Protein AF-A0A660NK81-F1 (afdb_monomer)

Nearest PDB structures (foldseek):
  5kuf-assembly1_D  TM=2.924E-01  e=1.195E+00  Rattus norvegicus
  5crh-assembly1_B  TM=4.166E-01  e=5.543E+00  Homo sapiens
  3a1k-assembly1_A  TM=2.740E-01  e=1.668E+00  Rhodococcus sp. N-771
  3gbv-assembly1_A  TM=3.633E-01  e=4.850E+00  Bacteroides fragilis NCTC 9343
  3a1i-assembly1_A-2  TM=2.372E-01  e=1.907E+00  Rhodococcus sp. N-771

Secondary structure (DSSP, 8-state):
---HHHHTT-----EEEEEEEEPPTT--HHHHHHHTGGGG-HHHHHHHHSEEEEEEEESSPP-HHHHHHHHHHHHTT---TTS--------PPPHHHHHHHHHHHHHHHTT---

Radius of gyration: 20.28 Å; Cα contacts (8 Å, |Δi|>4): 76; chains: 1; bounding box: 47×41×48 Å

Sequence (114 aa):
MENVERLEDRPPRDMDVVTFFHIPEGIDQVALAARSSALFSPKETKQAYRVDAYAMSLGTTLAERHVKMIAYWYSMWSHRRDGTWKGFVQVDLDPEQDAAVRQSIVTHVNRDPS

pLDDT: mean 78.9, std 11.09, range [45.16, 91.44]

Solvent-accessible surface area (backbone atoms only — not comparable to full-atom values): 7326 Å² total; per-residue (Å²): 138,80,67,56,44,74,75,66,76,44,80,90,71,84,45,78,45,78,47,78,42,69,74,58,88,99,54,53,74,66,61,52,38,71,76,42,44,61,79,74,29,48,68,54,35,28,72,76,69,52,27,53,56,44,78,45,74,49,97,61,86,86,49,72,68,54,55,53,51,52,53,51,56,58,40,79,70,43,52,45,98,87,73,51,70,53,84,85,83,89,77,84,76,57,69,76,59,47,55,58,50,55,55,50,50,59,56,52,63,74,67,64,88,128

Structure (mmCIF, N/CA/C/O backbone):
data_AF-A0A660NK81-F1
#
_entry.id   AF-A0A660NK81-F1
#
loop_
_atom_site.group_PDB
_atom_site.id
_atom_site.type_symbol
_atom_site.label_atom_id
_atom_site.label_alt_id
_atom_site.label_comp_id
_atom_site.label_asym_id
_atom_site.label_entity_id
_atom_site.label_seq_id
_atom_site.pdbx_PDB_ins_code
_atom_site.Cartn_x
_atom_site.Cartn_y
_atom_site.Cartn_z
_atom_site.occupancy
_atom_site.B_iso_or_equiv
_atom_site.auth_seq_id
_atom_site.auth_comp_id
_atom_site.auth_asym_id
_atom_site.auth_atom_id
_atom_site.pdbx_PDB_model_num
ATOM 1 N N . MET A 1 1 ? -3.063 2.972 -21.167 1.00 57.84 1 MET A N 1
ATOM 2 C CA . MET A 1 1 ? -1.947 2.043 -20.920 1.00 57.84 1 MET A CA 1
ATOM 3 C C . MET A 1 1 ? -1.024 2.125 -22.121 1.00 57.84 1 MET A C 1
ATOM 5 O O . MET A 1 1 ? -1.498 1.941 -23.236 1.00 57.84 1 MET A O 1
ATOM 9 N N . GLU A 1 2 ? 0.224 2.526 -21.913 1.00 65.31 2 GLU A N 1
ATOM 10 C CA . GLU A 1 2 ? 1.254 2.572 -22.954 1.00 65.31 2 GLU A CA 1
ATOM 11 C C . GLU A 1 2 ? 2.050 1.266 -22.898 1.00 65.31 2 GLU A C 1
ATOM 13 O O . GLU A 1 2 ? 2.308 0.760 -21.812 1.00 65.31 2 GLU A O 1
ATOM 18 N N . ASN A 1 3 ? 2.373 0.680 -24.051 1.00 72.69 3 ASN A N 1
ATOM 19 C CA . ASN A 1 3 ? 3.126 -0.575 -24.119 1.00 72.69 3 ASN A CA 1
ATOM 20 C C . ASN A 1 3 ? 4.623 -0.252 -24.186 1.00 72.69 3 ASN A C 1
ATOM 22 O O . ASN A 1 3 ? 5.237 -0.349 -25.250 1.00 72.69 3 ASN A O 1
ATOM 26 N N . VAL A 1 4 ? 5.160 0.238 -23.068 1.00 74.38 4 VAL A N 1
ATOM 27 C CA . VAL A 1 4 ? 6.526 0.769 -22.983 1.00 74.38 4 VAL A CA 1
ATOM 28 C C . VAL A 1 4 ? 7.571 -0.313 -23.252 1.00 74.38 4 VAL A C 1
ATOM 30 O O . VAL A 1 4 ? 8.564 -0.051 -23.916 1.00 74.38 4 VAL A O 1
ATOM 33 N N . GLU A 1 5 ? 7.311 -1.556 -22.856 1.00 79.44 5 GLU A N 1
ATOM 34 C CA . GLU A 1 5 ? 8.198 -2.698 -23.080 1.00 79.44 5 GLU A CA 1
ATOM 35 C C . GLU A 1 5 ? 8.387 -2.989 -24.570 1.00 79.44 5 GLU A C 1
ATOM 37 O O . GLU A 1 5 ? 9.503 -3.254 -25.010 1.00 79.44 5 GLU A O 1
ATOM 42 N N . ARG A 1 6 ? 7.311 -2.884 -25.366 1.00 78.88 6 ARG A N 1
ATOM 43 C CA . ARG A 1 6 ? 7.393 -3.008 -26.828 1.00 78.88 6 ARG A CA 1
ATOM 44 C C . ARG A 1 6 ? 8.050 -1.789 -27.472 1.00 78.88 6 ARG A C 1
ATOM 46 O O . ARG A 1 6 ? 8.711 -1.936 -28.493 1.00 78.88 6 ARG A O 1
ATOM 53 N N . LEU A 1 7 ? 7.814 -0.593 -26.934 1.00 81.19 7 LEU A N 1
ATOM 54 C CA . LEU A 1 7 ? 8.376 0.651 -27.471 1.00 81.19 7 LEU A CA 1
ATOM 55 C C . LEU A 1 7 ? 9.884 0.761 -27.214 1.00 81.19 7 LEU A C 1
ATOM 57 O O . LEU A 1 7 ? 10.602 1.288 -28.057 1.00 81.19 7 LEU A O 1
ATOM 61 N N . GLU A 1 8 ? 10.351 0.248 -26.078 1.00 83.44 8 GLU A N 1
ATOM 62 C CA . GLU A 1 8 ? 11.745 0.329 -25.630 1.00 83.44 8 GLU A CA 1
ATOM 63 C C . GLU A 1 8 ? 12.521 -0.990 -25.796 1.00 83.44 8 GLU A C 1
ATOM 65 O O . GLU A 1 8 ? 13.658 -1.079 -25.342 1.00 83.44 8 GLU A O 1
ATOM 70 N N . ASP A 1 9 ? 11.916 -2.006 -26.425 1.00 85.69 9 ASP A N 1
ATOM 71 C CA . ASP A 1 9 ? 12.489 -3.342 -26.671 1.00 85.69 9 ASP A CA 1
ATOM 72 C C . ASP A 1 9 ? 13.197 -3.941 -25.442 1.00 85.69 9 ASP A C 1
ATOM 74 O O . ASP A 1 9 ? 14.333 -4.422 -25.490 1.00 85.69 9 ASP A O 1
ATOM 78 N N . ARG A 1 10 ? 12.526 -3.872 -24.286 1.00 80.25 10 ARG A N 1
ATOM 79 C CA . ARG A 1 10 ? 13.061 -4.370 -23.012 1.00 80.25 10 ARG A CA 1
ATOM 80 C C . ARG A 1 10 ? 12.102 -5.340 -22.330 1.00 80.25 10 ARG A C 1
ATOM 82 O O . ARG A 1 10 ? 10.888 -5.166 -22.418 1.00 80.25 10 ARG A O 1
ATOM 89 N N . PRO A 1 11 ? 12.618 -6.351 -21.606 1.00 73.81 11 PRO A N 1
ATOM 90 C CA . PRO A 1 11 ? 11.767 -7.270 -20.863 1.00 73.81 11 PRO A CA 1
ATOM 91 C C . PRO A 1 11 ? 11.041 -6.547 -19.710 1.00 73.81 11 PRO A C 1
ATOM 93 O O . PRO A 1 11 ? 11.636 -5.654 -19.094 1.00 73.81 11 PRO A O 1
ATOM 96 N N . PRO A 1 12 ? 9.806 -6.964 -19.356 1.00 73.38 12 PRO A N 1
ATOM 97 C CA . PRO A 1 12 ? 9.081 -6.416 -18.214 1.00 73.38 12 PRO A CA 1
ATOM 98 C C . PRO A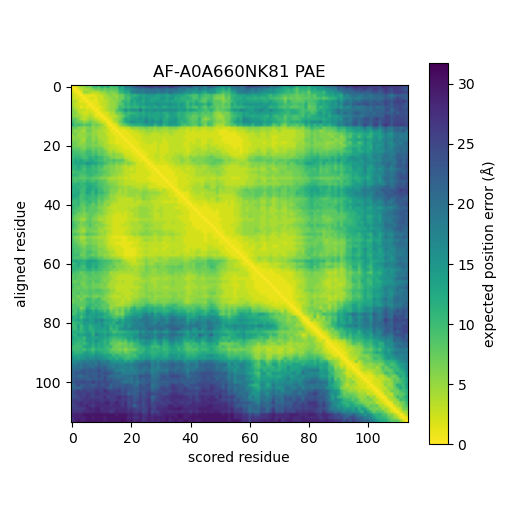 1 12 ? 9.902 -6.594 -16.941 1.00 73.38 12 PRO A C 1
ATOM 100 O O . PRO A 1 12 ? 10.401 -7.687 -16.652 1.00 73.38 12 PRO A O 1
ATOM 103 N N . ARG A 1 13 ? 10.078 -5.512 -16.187 1.00 71.12 13 ARG A N 1
ATOM 104 C CA . ARG A 1 13 ? 10.933 -5.524 -14.991 1.00 71.12 13 ARG A CA 1
ATOM 105 C C . ARG A 1 13 ? 10.363 -4.749 -13.808 1.00 71.12 13 ARG A C 1
ATOM 107 O O . ARG A 1 13 ? 10.920 -4.850 -12.720 1.00 71.12 13 ARG A O 1
ATOM 114 N N . ASP A 1 14 ? 9.281 -4.015 -14.032 1.00 71.88 14 ASP A N 1
ATOM 115 C CA . ASP A 1 14 ? 8.721 -3.064 -13.080 1.00 71.88 14 ASP A CA 1
ATOM 116 C C . ASP A 1 14 ? 7.194 -3.175 -13.128 1.00 71.88 14 ASP A C 1
ATOM 118 O O . ASP A 1 14 ? 6.508 -2.429 -13.820 1.00 71.88 14 ASP A O 1
ATOM 122 N N . MET A 1 15 ? 6.677 -4.238 -12.509 1.00 82.44 15 MET A N 1
ATOM 123 C CA . MET A 1 15 ? 5.241 -4.481 -12.412 1.00 82.44 15 MET A CA 1
ATOM 124 C C . MET A 1 15 ? 4.823 -4.435 -10.950 1.00 82.44 15 MET A C 1
ATOM 126 O O . MET A 1 15 ? 5.326 -5.213 -10.134 1.00 82.44 15 MET A O 1
ATOM 130 N N . ASP A 1 16 ? 3.856 -3.573 -10.666 1.00 85.88 16 ASP A N 1
ATOM 131 C CA . ASP A 1 16 ? 3.128 -3.537 -9.407 1.00 85.88 16 ASP A CA 1
ATOM 132 C C . ASP A 1 16 ? 1.863 -4.398 -9.514 1.00 85.88 16 ASP A C 1
ATOM 134 O O . ASP A 1 16 ? 1.076 -4.264 -10.456 1.00 85.88 16 ASP A O 1
ATOM 138 N N . VAL A 1 17 ? 1.634 -5.278 -8.538 1.00 87.31 17 VAL A N 1
ATOM 139 C CA . VAL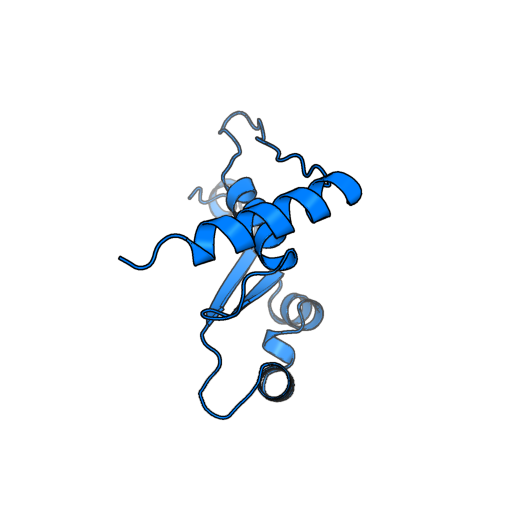 A 1 17 ? 0.422 -6.103 -8.441 1.00 87.31 17 VAL A CA 1
ATOM 140 C C . VAL A 1 17 ? -0.332 -5.742 -7.171 1.00 87.31 17 VAL A C 1
ATOM 142 O O . VAL A 1 17 ? 0.170 -5.928 -6.063 1.00 87.31 17 VAL A O 1
ATOM 145 N N . VAL A 1 18 ? -1.573 -5.277 -7.322 1.00 88.38 18 VAL A N 1
ATOM 146 C CA . VAL A 1 18 ? -2.456 -4.942 -6.197 1.00 88.38 18 VAL A CA 1
ATOM 147 C C . VAL A 1 18 ? -3.607 -5.937 -6.131 1.00 88.38 18 VAL A C 1
ATOM 149 O O . VAL A 1 18 ? -4.397 -6.048 -7.065 1.00 88.38 18 VAL A O 1
ATOM 152 N N . THR A 1 19 ? -3.715 -6.655 -5.014 1.00 89.00 19 THR A N 1
ATOM 153 C CA . THR A 1 19 ? -4.781 -7.635 -4.772 1.00 89.00 19 THR A CA 1
ATOM 154 C C . THR A 1 19 ? -5.745 -7.114 -3.717 1.00 89.00 19 THR A C 1
ATOM 156 O O . THR A 1 19 ? -5.342 -6.858 -2.582 1.00 89.00 19 THR A O 1
ATOM 159 N N . PHE A 1 20 ? -7.025 -7.008 -4.071 1.00 90.00 20 PHE A N 1
ATOM 160 C CA . PHE A 1 20 ? -8.108 -6.690 -3.141 1.00 90.00 20 PHE A CA 1
ATOM 161 C C . PHE A 1 20 ? -8.864 -7.964 -2.775 1.00 90.00 20 PHE A C 1
ATOM 163 O O . PHE A 1 20 ? -9.267 -8.717 -3.661 1.00 90.00 20 PHE A O 1
ATOM 170 N N . PHE A 1 21 ? -9.058 -8.217 -1.483 1.00 90.81 21 PHE A N 1
ATOM 171 C CA . PHE A 1 21 ? -9.677 -9.458 -1.015 1.00 90.81 21 PHE A CA 1
ATOM 172 C C . PHE A 1 21 ? -10.476 -9.249 0.271 1.00 90.81 21 PHE A C 1
ATOM 174 O O . PHE A 1 21 ? -10.148 -8.391 1.087 1.00 90.81 21 PHE A O 1
ATOM 181 N N . HIS A 1 22 ? -11.508 -10.062 0.480 1.00 91.44 22 HIS A N 1
ATOM 182 C CA . HIS A 1 22 ? -12.166 -10.176 1.781 1.00 91.44 22 HIS A CA 1
ATOM 183 C C . HIS A 1 22 ? -11.465 -11.227 2.637 1.00 91.44 22 HIS A C 1
ATOM 185 O O . HIS A 1 22 ? -10.978 -12.234 2.121 1.00 91.44 22 HIS A O 1
ATOM 191 N N . ILE A 1 23 ? -11.439 -11.007 3.950 1.00 89.75 23 ILE A N 1
ATOM 192 C CA . ILE A 1 23 ? -11.005 -12.041 4.890 1.00 89.75 23 ILE A CA 1
ATOM 193 C C . ILE A 1 23 ? -12.116 -13.101 4.948 1.00 89.75 23 ILE A C 1
ATOM 195 O O . ILE A 1 23 ? -13.267 -12.729 5.189 1.00 89.75 23 ILE A O 1
ATOM 199 N N . PRO A 1 24 ? -11.810 -14.388 4.707 1.00 89.50 24 PRO A N 1
ATOM 200 C CA . PRO A 1 24 ? -12.799 -15.455 4.808 1.00 89.50 24 PRO A CA 1
ATOM 201 C C . PRO A 1 24 ? -13.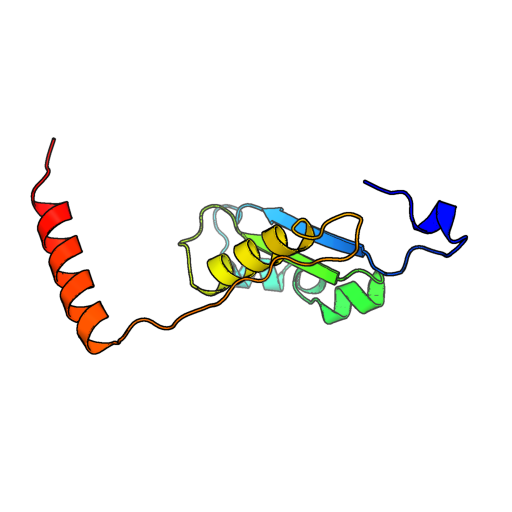420 -15.536 6.204 1.00 89.50 24 PRO A C 1
ATOM 203 O O . PRO A 1 24 ? -12.752 -15.283 7.208 1.00 89.50 24 PRO A O 1
ATOM 206 N N . GLU A 1 25 ? -14.688 -15.937 6.276 1.00 89.62 25 GLU A N 1
ATOM 207 C CA . GLU A 1 25 ? -15.362 -16.134 7.558 1.00 89.62 25 GLU A CA 1
ATOM 208 C C . GLU A 1 25 ? -14.639 -17.178 8.422 1.00 89.62 25 GLU A C 1
ATOM 210 O O . GLU A 1 25 ? -14.136 -18.193 7.934 1.00 89.62 25 GLU A O 1
ATOM 215 N N . GLY A 1 26 ? -14.586 -16.924 9.731 1.00 90.75 26 GLY A N 1
ATOM 216 C CA . GLY A 1 26 ? -13.988 -17.842 10.702 1.00 90.75 26 GLY A CA 1
ATOM 217 C C . GLY A 1 26 ? -12.457 -17.828 10.767 1.00 90.75 26 GLY A C 1
ATOM 218 O O . GLY A 1 26 ? -11.890 -18.621 11.519 1.00 90.75 26 GLY A O 1
ATOM 219 N N . ILE A 1 27 ? -11.776 -16.943 10.030 1.00 90.94 27 ILE A N 1
ATOM 220 C CA . ILE A 1 27 ? -10.336 -16.699 10.184 1.00 90.94 27 ILE A CA 1
ATOM 221 C C . ILE A 1 27 ? -10.038 -15.204 10.293 1.00 90.94 27 ILE A C 1
ATOM 223 O O . ILE A 1 27 ? -10.751 -14.375 9.737 1.00 90.94 27 ILE A O 1
ATOM 227 N N . ASP A 1 28 ? -8.971 -14.855 11.007 1.00 89.25 28 ASP A N 1
ATOM 228 C CA . ASP A 1 28 ? -8.485 -13.479 11.098 1.00 89.25 28 ASP A CA 1
ATOM 229 C C . ASP A 1 28 ? -7.304 -13.222 10.141 1.00 89.25 28 ASP A C 1
ATOM 231 O O . ASP A 1 28 ? -6.840 -14.106 9.412 1.00 89.25 28 ASP A O 1
ATOM 235 N N . GLN A 1 29 ? -6.810 -11.979 10.132 1.00 86.44 29 GLN A N 1
ATOM 236 C CA . GLN A 1 29 ? -5.680 -11.572 9.288 1.00 86.44 29 GLN A CA 1
ATOM 237 C C . GLN A 1 29 ? -4.401 -12.352 9.601 1.00 86.44 29 GLN A C 1
ATOM 239 O O . GLN A 1 29 ? -3.630 -12.644 8.689 1.00 86.44 29 GLN A O 1
ATOM 244 N N . VAL A 1 30 ? -4.172 -12.693 10.870 1.00 88.06 30 VAL A N 1
ATOM 245 C CA . VAL A 1 30 ? -2.957 -13.382 11.315 1.00 88.06 30 VAL A CA 1
ATOM 246 C C . VAL A 1 30 ? -2.977 -14.827 10.830 1.00 88.06 30 VAL A C 1
ATOM 248 O O . VAL A 1 30 ? -2.006 -15.297 10.238 1.00 88.06 30 VAL A O 1
ATOM 251 N N . ALA A 1 31 ? -4.104 -15.515 11.005 1.00 90.69 31 ALA A N 1
ATOM 252 C CA . ALA A 1 31 ? -4.316 -16.873 10.531 1.00 90.69 31 ALA A CA 1
ATOM 253 C C . ALA A 1 31 ? -4.238 -16.958 9.001 1.00 90.69 31 ALA A C 1
ATOM 255 O O . ALA A 1 31 ? -3.643 -17.896 8.467 1.00 90.69 31 ALA A O 1
ATOM 256 N N . LEU A 1 32 ? -4.797 -15.977 8.285 1.00 89.81 32 LEU A N 1
ATOM 257 C CA . LEU A 1 32 ? -4.690 -15.906 6.828 1.00 89.81 32 LEU A CA 1
ATOM 258 C C . LEU A 1 32 ? -3.239 -15.682 6.375 1.00 89.81 32 LEU A C 1
ATOM 260 O O . LEU A 1 32 ? -2.765 -16.377 5.476 1.00 89.81 32 LEU A O 1
ATOM 264 N N . ALA A 1 33 ? -2.518 -14.765 7.026 1.00 87.69 33 ALA A N 1
ATOM 265 C CA . ALA A 1 33 ? -1.118 -14.496 6.720 1.00 87.69 33 ALA A CA 1
ATOM 266 C C . ALA A 1 33 ? -0.224 -15.715 6.982 1.00 87.69 33 ALA A C 1
ATOM 268 O O . ALA A 1 33 ? 0.645 -16.019 6.172 1.00 87.69 33 ALA A O 1
ATOM 269 N N . ALA A 1 34 ? -0.469 -16.460 8.062 1.00 88.38 34 ALA A N 1
ATOM 270 C CA . ALA A 1 34 ? 0.280 -17.674 8.374 1.00 88.38 34 ALA A CA 1
ATOM 271 C C . ALA A 1 34 ? 0.060 -18.795 7.341 1.00 88.38 34 ALA A C 1
ATOM 273 O O . ALA A 1 34 ? 0.985 -19.545 7.041 1.00 88.38 34 ALA A O 1
ATOM 274 N N . ARG A 1 35 ? -1.152 -18.907 6.777 1.00 88.56 35 ARG A N 1
ATOM 275 C CA . ARG A 1 35 ? -1.486 -19.920 5.756 1.00 88.56 35 ARG A CA 1
ATOM 276 C C . ARG A 1 35 ? -0.889 -19.614 4.384 1.00 88.56 35 ARG A C 1
ATOM 278 O O . ARG A 1 35 ? -0.617 -20.542 3.630 1.00 88.56 35 ARG A O 1
ATOM 285 N N . SER A 1 36 ? -0.691 -18.335 4.076 1.00 84.31 36 SER A N 1
ATOM 286 C CA . SER A 1 36 ? -0.262 -17.873 2.754 1.00 84.31 36 SER A CA 1
ATOM 287 C C . SER A 1 36 ? 0.844 -16.823 2.852 1.00 84.31 36 SER A C 1
ATOM 289 O O . SER A 1 36 ? 0.782 -15.792 2.185 1.00 84.31 36 SER A O 1
ATOM 291 N N . SER A 1 37 ? 1.860 -17.071 3.683 1.00 82.81 37 SER A N 1
ATOM 292 C CA . SER A 1 37 ? 2.901 -1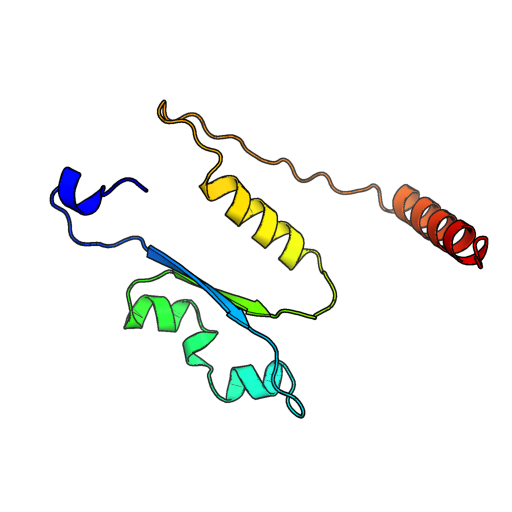6.084 4.019 1.00 82.81 37 SER A CA 1
ATOM 293 C C . SER A 1 37 ? 3.593 -15.492 2.791 1.00 82.81 37 SER A C 1
ATOM 295 O O . SER A 1 37 ? 3.839 -14.289 2.747 1.00 82.81 37 SER A O 1
ATOM 297 N N . ALA A 1 38 ? 3.812 -16.310 1.759 1.00 82.50 38 ALA A N 1
ATOM 298 C CA . ALA A 1 38 ? 4.430 -15.888 0.506 1.00 82.50 38 ALA A CA 1
ATOM 299 C C . ALA A 1 38 ? 3.641 -14.780 -0.217 1.00 82.50 38 ALA A C 1
ATOM 301 O O . ALA A 1 38 ? 4.252 -13.906 -0.825 1.00 82.50 38 ALA A O 1
ATOM 302 N N . LEU A 1 39 ? 2.302 -14.771 -0.115 1.00 80.69 39 LEU A N 1
ATOM 303 C CA . LEU A 1 39 ? 1.443 -13.742 -0.725 1.00 80.69 39 LEU A CA 1
ATOM 304 C C . LEU A 1 39 ? 1.492 -12.404 0.021 1.00 80.69 39 LEU A C 1
ATOM 306 O O . LEU A 1 39 ? 1.143 -11.370 -0.543 1.00 80.69 39 LEU A O 1
ATOM 310 N N . PHE A 1 40 ? 1.911 -12.421 1.287 1.00 86.62 40 PHE A N 1
ATOM 311 C CA . PHE A 1 40 ? 1.956 -11.244 2.156 1.00 86.62 40 PHE A CA 1
ATOM 312 C C . PHE A 1 40 ? 3.387 -10.829 2.520 1.00 86.62 40 PHE A C 1
ATOM 314 O O . PHE A 1 40 ? 3.578 -9.940 3.347 1.00 86.62 40 PHE A O 1
ATOM 321 N N . SER A 1 41 ? 4.389 -11.453 1.895 1.00 88.62 41 SER A N 1
ATOM 322 C CA . SER A 1 41 ? 5.808 -11.128 2.024 1.00 88.62 41 SER A CA 1
ATOM 323 C C . SER A 1 41 ? 6.283 -10.449 0.734 1.00 88.62 41 SER A C 1
ATOM 325 O O . SER A 1 41 ? 6.582 -11.135 -0.251 1.00 88.62 41 SER A O 1
ATOM 327 N N . PRO A 1 42 ? 6.382 -9.101 0.703 1.00 87.31 42 PRO A N 1
ATOM 328 C CA . PRO A 1 42 ? 6.827 -8.378 -0.489 1.00 87.31 42 PRO A CA 1
ATOM 329 C C . PRO A 1 42 ? 8.207 -8.835 -0.961 1.00 87.31 42 PRO A C 1
ATOM 331 O O . PRO A 1 42 ? 8.451 -8.965 -2.156 1.00 87.31 42 PRO A O 1
ATOM 334 N N . LYS A 1 43 ? 9.099 -9.157 -0.016 1.00 89.12 43 LYS A N 1
ATOM 335 C CA . LYS A 1 43 ? 10.447 -9.649 -0.312 1.00 89.12 43 LYS A CA 1
ATOM 336 C C . LYS A 1 43 ? 10.416 -10.987 -1.051 1.00 89.12 43 LYS A C 1
ATOM 338 O O . LYS A 1 43 ? 11.100 -11.135 -2.061 1.00 89.12 43 LYS A O 1
ATOM 343 N N . GLU A 1 44 ? 9.639 -11.950 -0.559 1.00 89.81 44 GLU A N 1
ATOM 344 C CA . GLU A 1 44 ? 9.521 -13.267 -1.196 1.00 89.81 44 GLU A CA 1
ATOM 345 C C . GLU A 1 44 ? 8.850 -13.157 -2.563 1.00 89.81 44 GLU A C 1
ATOM 347 O O . GLU A 1 44 ? 9.342 -13.732 -3.533 1.00 89.81 44 GLU A O 1
ATOM 352 N N . THR A 1 45 ? 7.789 -12.355 -2.672 1.00 88.88 45 THR A N 1
ATOM 353 C CA . THR A 1 45 ? 7.094 -12.139 -3.945 1.00 88.88 45 THR A CA 1
ATOM 354 C C . THR A 1 45 ? 7.998 -11.462 -4.981 1.00 88.88 45 THR A C 1
ATOM 356 O O . THR A 1 45 ? 8.073 -11.927 -6.121 1.00 88.88 45 THR A O 1
ATOM 359 N N . LYS A 1 46 ? 8.774 -10.441 -4.592 1.00 88.94 46 LYS A N 1
ATOM 360 C CA . LYS A 1 46 ? 9.748 -9.790 -5.482 1.00 88.94 46 LYS A CA 1
ATOM 361 C C . LYS A 1 46 ? 10.839 -10.757 -5.929 1.00 88.94 46 LYS A C 1
ATOM 363 O O . LYS A 1 46 ? 11.222 -10.752 -7.096 1.00 88.94 46 LYS A O 1
ATOM 368 N N . GLN A 1 47 ? 11.324 -11.612 -5.031 1.00 89.50 47 GLN A N 1
ATOM 369 C CA . GLN A 1 47 ? 12.348 -12.600 -5.365 1.00 89.50 47 GLN A CA 1
ATOM 370 C C . GLN A 1 47 ? 11.820 -13.691 -6.310 1.00 89.50 47 GLN A C 1
ATOM 372 O O . GLN A 1 47 ? 12.515 -14.058 -7.257 1.00 89.50 47 GLN A O 1
ATOM 377 N N . ALA A 1 48 ? 10.606 -14.193 -6.070 1.00 89.56 48 ALA A N 1
ATOM 378 C CA . ALA A 1 48 ? 10.013 -15.279 -6.846 1.00 89.56 48 ALA A CA 1
ATOM 379 C C . ALA A 1 48 ? 9.481 -14.817 -8.212 1.00 89.56 48 ALA A C 1
ATOM 381 O O . ALA A 1 48 ? 9.674 -15.507 -9.211 1.00 89.56 48 ALA A O 1
ATOM 382 N N . TYR A 1 49 ? 8.846 -13.643 -8.267 1.00 86.94 49 TYR A N 1
ATOM 383 C CA . TYR A 1 49 ? 8.072 -13.199 -9.433 1.00 86.94 49 TYR A CA 1
ATOM 384 C C . TYR A 1 49 ? 8.568 -11.892 -10.056 1.00 86.94 49 TYR A C 1
ATOM 386 O O . TYR A 1 49 ? 8.095 -11.519 -11.125 1.00 86.94 49 TYR A O 1
ATOM 394 N N . ARG A 1 50 ? 9.541 -11.207 -9.437 1.00 88.31 50 ARG A N 1
ATOM 395 C CA . ARG A 1 50 ? 10.082 -9.910 -9.897 1.00 88.31 50 ARG A CA 1
ATOM 396 C C . ARG A 1 50 ? 9.044 -8.783 -9.945 1.00 88.31 50 ARG A C 1
ATOM 398 O O . ARG A 1 50 ? 9.242 -7.807 -10.661 1.00 88.31 50 ARG A O 1
ATOM 405 N N . VAL A 1 51 ? 7.986 -8.891 -9.144 1.00 87.44 51 VAL A N 1
ATOM 406 C CA . VAL A 1 51 ? 6.915 -7.890 -9.015 1.00 87.44 51 VAL A CA 1
ATOM 407 C C . VAL A 1 51 ? 6.890 -7.299 -7.610 1.00 87.44 51 VAL A C 1
ATOM 409 O O . VAL A 1 51 ? 7.234 -7.993 -6.650 1.00 87.44 51 VAL A O 1
ATOM 412 N N . ASP A 1 52 ? 6.473 -6.043 -7.487 1.00 87.50 52 ASP A N 1
ATOM 413 C CA . ASP A 1 52 ? 6.122 -5.457 -6.192 1.00 87.50 52 ASP A CA 1
ATOM 414 C C . ASP A 1 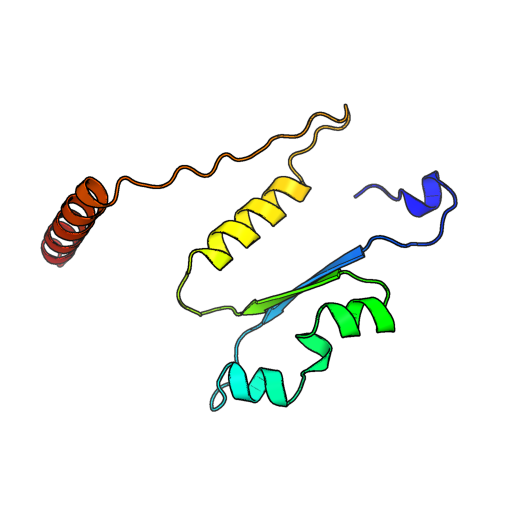52 ? 4.648 -5.765 -5.912 1.00 87.50 52 ASP A C 1
ATOM 416 O O . ASP A 1 52 ? 3.760 -5.391 -6.675 1.00 87.50 52 ASP A O 1
ATOM 420 N N . ALA A 1 53 ? 4.377 -6.534 -4.855 1.00 88.69 53 ALA A N 1
ATOM 421 C CA . ALA A 1 53 ? 3.032 -7.012 -4.550 1.00 88.69 53 ALA A CA 1
ATOM 422 C C . ALA A 1 53 ? 2.454 -6.367 -3.295 1.00 88.69 53 ALA A C 1
ATOM 424 O O . ALA A 1 53 ? 3.100 -6.293 -2.247 1.00 88.69 53 ALA A O 1
ATOM 425 N N . TYR A 1 54 ? 1.191 -5.966 -3.408 1.00 88.81 54 TYR A N 1
ATOM 426 C CA . TYR A 1 54 ? 0.452 -5.247 -2.385 1.00 88.81 54 TYR A CA 1
ATOM 427 C C . TYR A 1 54 ? -0.905 -5.909 -2.167 1.00 88.81 54 TYR A C 1
ATOM 429 O O . TYR A 1 54 ? -1.696 -6.070 -3.096 1.00 88.81 54 TYR A O 1
ATOM 437 N N . ALA A 1 55 ? -1.194 -6.275 -0.922 1.00 89.12 55 ALA A N 1
ATOM 438 C CA . ALA A 1 55 ? -2.437 -6.932 -0.546 1.00 89.12 55 ALA A CA 1
ATOM 439 C C . ALA A 1 55 ? -3.297 -5.987 0.308 1.00 89.12 55 ALA A C 1
ATOM 441 O O . ALA A 1 55 ? -2.850 -5.489 1.341 1.00 89.12 55 ALA A O 1
ATOM 442 N N . MET A 1 56 ? -4.537 -5.752 -0.120 1.00 88.38 56 MET A N 1
ATOM 443 C CA . MET A 1 56 ? -5.483 -4.836 0.517 1.00 88.38 56 MET A CA 1
ATOM 444 C C . MET A 1 56 ? -6.735 -5.600 0.949 1.00 88.38 56 MET A C 1
ATOM 446 O O . MET A 1 56 ? -7.479 -6.125 0.119 1.00 88.38 56 MET A O 1
ATOM 450 N N . SER A 1 57 ? -6.976 -5.653 2.259 1.00 89.06 57 SER A N 1
ATOM 451 C CA . SER A 1 57 ? -8.193 -6.261 2.796 1.00 89.06 57 SER A CA 1
ATOM 452 C C . SER A 1 57 ? -9.388 -5.316 2.646 1.00 89.06 57 SER A C 1
ATOM 454 O O . SER A 1 57 ? -9.306 -4.122 2.930 1.00 89.06 57 SER A O 1
ATOM 456 N N . LEU A 1 58 ? -10.505 -5.864 2.177 1.00 89.19 58 LEU A N 1
ATOM 457 C CA . LEU A 1 58 ? -11.785 -5.185 2.020 1.00 89.19 58 LEU A CA 1
ATOM 458 C C . LEU A 1 58 ? -12.677 -5.433 3.238 1.00 89.19 58 LEU A C 1
ATOM 460 O O . LEU A 1 58 ? -12.605 -6.481 3.880 1.00 89.19 58 LEU A O 1
ATOM 464 N N . GLY A 1 59 ? -13.552 -4.471 3.538 1.00 86.88 59 GLY A N 1
ATOM 465 C CA . GLY A 1 59 ? -14.498 -4.567 4.656 1.00 86.88 59 GLY A CA 1
ATOM 466 C C . GLY A 1 59 ? -13.871 -4.377 6.042 1.00 86.88 59 GLY A C 1
ATOM 467 O O . GLY A 1 59 ? -14.542 -4.589 7.045 1.00 86.88 59 GLY A O 1
ATOM 468 N N . THR A 1 60 ? -12.600 -3.971 6.118 1.00 83.00 60 THR A N 1
ATOM 469 C CA . THR A 1 60 ? -11.936 -3.628 7.384 1.00 83.00 60 THR A CA 1
ATOM 470 C C . THR A 1 60 ? -12.076 -2.145 7.702 1.00 83.00 60 THR A C 1
ATOM 472 O O . THR A 1 60 ? -12.151 -1.323 6.787 1.00 83.00 60 THR A O 1
ATOM 475 N N . THR A 1 61 ? -12.009 -1.783 8.984 1.00 86.88 61 THR A N 1
ATOM 476 C CA . THR A 1 61 ? -11.962 -0.380 9.418 1.00 86.88 61 THR A CA 1
ATOM 477 C C . THR A 1 61 ? -10.827 0.378 8.726 1.00 86.88 61 THR A C 1
ATOM 479 O O . THR A 1 61 ? -9.682 -0.088 8.668 1.00 86.88 61 THR A O 1
ATOM 482 N N . LEU A 1 62 ? -11.144 1.563 8.199 1.00 84.19 62 LEU A N 1
ATOM 483 C CA . LEU A 1 62 ? -10.153 2.443 7.591 1.00 84.19 62 LEU A CA 1
ATOM 484 C C . LEU A 1 62 ? -9.139 2.899 8.654 1.00 84.19 62 LEU A C 1
ATOM 486 O O . LEU A 1 62 ? -9.490 3.174 9.795 1.00 84.19 62 LEU A O 1
ATOM 490 N N . ALA A 1 63 ? -7.872 2.976 8.267 1.00 85.75 63 ALA A N 1
ATOM 491 C CA . ALA A 1 63 ? -6.756 3.352 9.125 1.00 85.75 63 ALA A CA 1
ATOM 492 C C . ALA A 1 63 ? -5.795 4.211 8.299 1.00 85.75 63 ALA A C 1
ATOM 494 O O . ALA A 1 63 ? -5.851 4.177 7.068 1.00 85.75 63 ALA A O 1
ATOM 495 N N . GLU A 1 64 ? -4.882 4.932 8.947 1.00 84.75 64 GLU A N 1
ATOM 496 C CA . GLU A 1 64 ? -3.943 5.842 8.272 1.00 84.75 64 GLU A CA 1
ATOM 497 C C . GLU A 1 64 ? -3.165 5.173 7.131 1.00 84.75 64 GLU A C 1
ATOM 499 O O . GLU A 1 64 ? -2.994 5.757 6.060 1.00 84.75 64 GLU A O 1
ATOM 504 N N . ARG A 1 65 ? -2.753 3.909 7.311 1.00 84.69 65 ARG A N 1
ATOM 505 C CA .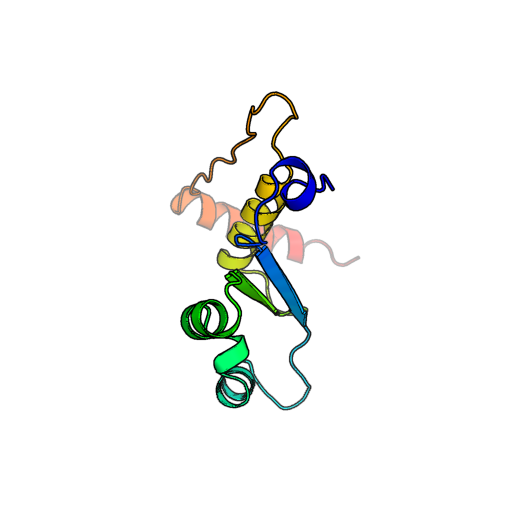 ARG A 1 65 ? -2.074 3.139 6.254 1.00 84.69 65 ARG A CA 1
ATOM 506 C C . ARG A 1 65 ? -2.915 3.027 4.979 1.00 84.69 65 ARG A C 1
ATOM 508 O O . ARG A 1 65 ? -2.364 3.061 3.887 1.00 84.69 65 ARG A O 1
ATOM 515 N N . HIS A 1 66 ? -4.237 2.904 5.107 1.00 87.56 66 HIS A N 1
ATOM 516 C CA . HIS A 1 66 ? -5.136 2.778 3.963 1.00 87.56 66 HIS A CA 1
ATOM 517 C C . HIS A 1 66 ? -5.200 4.102 3.200 1.00 87.56 66 HIS A C 1
ATOM 519 O O . HIS A 1 66 ? -5.121 4.092 1.978 1.00 87.56 66 HIS A O 1
ATOM 525 N N . VAL A 1 67 ? -5.241 5.236 3.910 1.00 86.88 67 VAL A N 1
ATOM 526 C CA . VAL A 1 67 ? -5.184 6.573 3.298 1.00 86.88 67 VAL A CA 1
ATOM 527 C C . VAL A 1 67 ? -3.873 6.764 2.534 1.00 86.88 67 VAL A C 1
ATOM 529 O O . VAL A 1 67 ? -3.901 7.172 1.375 1.00 86.88 67 VAL A O 1
ATOM 532 N N . LYS A 1 68 ? -2.734 6.387 3.136 1.00 86.44 68 LYS A N 1
ATOM 533 C CA . LYS A 1 68 ? -1.417 6.447 2.478 1.00 86.44 68 LYS A CA 1
ATOM 534 C C . LYS A 1 68 ? -1.373 5.603 1.204 1.00 86.44 68 LYS A C 1
ATOM 536 O O . LYS A 1 68 ? -0.941 6.098 0.169 1.00 86.44 68 LYS A O 1
ATOM 541 N N . MET A 1 69 ? -1.864 4.363 1.259 1.00 87.06 69 MET A N 1
ATOM 542 C CA . MET A 1 69 ? -1.908 3.479 0.089 1.00 87.06 69 MET A CA 1
ATOM 543 C C . MET A 1 69 ? -2.825 4.022 -1.011 1.00 87.06 69 MET A C 1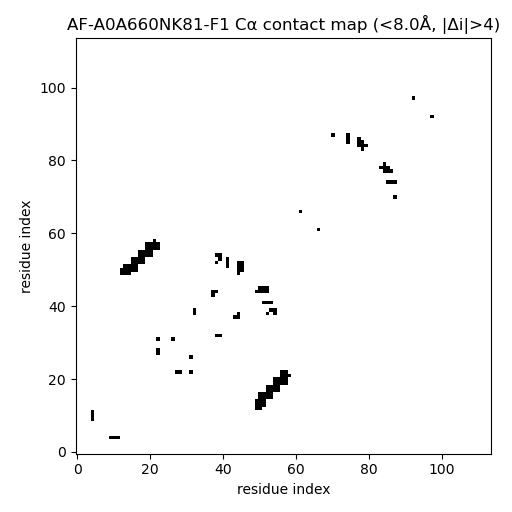
ATOM 545 O O . MET A 1 69 ? -2.440 4.026 -2.173 1.00 87.06 69 MET A O 1
ATOM 549 N N . ILE A 1 70 ? -4.015 4.520 -0.665 1.00 85.62 70 ILE A N 1
ATOM 550 C CA . ILE A 1 70 ? -4.951 5.104 -1.639 1.00 85.62 70 ILE A CA 1
ATOM 551 C C . ILE A 1 70 ? -4.335 6.337 -2.313 1.00 85.62 70 ILE A C 1
ATOM 553 O O . ILE A 1 70 ? -4.387 6.448 -3.537 1.00 85.62 70 ILE A O 1
ATOM 557 N N . ALA A 1 71 ? -3.726 7.238 -1.536 1.00 85.69 71 ALA A N 1
ATOM 558 C CA . ALA A 1 71 ? -3.058 8.426 -2.064 1.00 85.69 71 ALA A CA 1
ATOM 559 C C . ALA A 1 71 ? -1.876 8.058 -2.975 1.00 85.69 71 ALA A C 1
ATOM 561 O O . ALA A 1 71 ? -1.734 8.630 -4.057 1.00 85.69 71 ALA A O 1
ATOM 562 N N . TYR A 1 72 ? -1.070 7.070 -2.568 1.00 84.00 72 TYR A N 1
ATOM 563 C CA . TYR A 1 72 ? 0.022 6.535 -3.377 1.00 84.00 72 TYR A CA 1
ATOM 564 C C . TYR A 1 72 ? -0.486 5.997 -4.717 1.00 84.00 72 TYR A C 1
ATOM 566 O O . TYR A 1 72 ? -0.031 6.458 -5.763 1.00 84.00 72 TYR A O 1
ATOM 574 N N . TRP A 1 73 ? -1.486 5.109 -4.707 1.00 82.25 73 TRP A N 1
ATOM 575 C CA . TRP A 1 73 ? -2.043 4.557 -5.942 1.00 82.25 73 TRP A CA 1
ATOM 576 C C . TRP A 1 73 ? -2.605 5.643 -6.841 1.00 82.25 73 TRP A C 1
ATOM 578 O O . TRP A 1 73 ? -2.233 5.720 -8.003 1.00 82.25 73 TRP A O 1
ATOM 588 N N . TYR A 1 74 ? -3.417 6.552 -6.307 1.00 81.06 74 TYR A N 1
ATOM 589 C CA . TYR A 1 74 ? -3.926 7.668 -7.097 1.00 81.06 74 TYR A CA 1
ATOM 590 C C . TYR A 1 74 ? -2.797 8.516 -7.718 1.00 81.06 74 TYR A C 1
ATOM 592 O O . TYR A 1 74 ? -2.927 8.997 -8.845 1.00 81.06 74 TYR A O 1
ATOM 600 N N . SER A 1 75 ? -1.666 8.682 -7.021 1.00 76.31 75 SER A N 1
ATOM 601 C CA . SER A 1 75 ? -0.509 9.416 -7.548 1.00 76.31 75 SER A CA 1
ATOM 602 C C . SER A 1 75 ? 0.186 8.719 -8.728 1.00 76.31 75 SER A C 1
ATOM 604 O O . SER A 1 75 ? 0.681 9.409 -9.616 1.00 76.31 75 SER A O 1
ATOM 606 N N . MET A 1 76 ? 0.130 7.382 -8.808 1.00 74.69 76 MET A N 1
ATOM 607 C CA . MET A 1 76 ? 0.691 6.574 -9.908 1.00 74.69 76 MET A CA 1
ATOM 608 C C . MET A 1 76 ? -0.045 6.744 -11.246 1.00 74.69 76 MET A C 1
ATOM 610 O O . MET A 1 76 ? 0.315 6.115 -12.236 1.00 74.69 76 MET A O 1
ATOM 614 N N . TRP A 1 77 ? -1.087 7.579 -11.293 1.00 68.62 77 TRP A N 1
ATOM 615 C CA . TRP A 1 77 ? -1.753 7.990 -12.533 1.00 68.62 77 TRP A CA 1
ATOM 616 C C . TRP A 1 77 ? -1.879 9.514 -12.655 1.00 68.62 77 TRP A C 1
ATOM 618 O O . TRP A 1 77 ? -2.60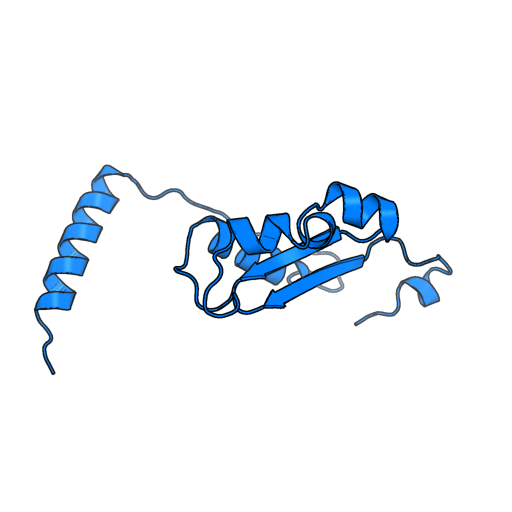0 10.012 -13.521 1.00 68.62 77 TRP A O 1
ATOM 628 N N . SER A 1 78 ? -1.198 10.279 -11.794 1.00 66.19 78 SER A N 1
ATOM 629 C CA . SER A 1 78 ? -1.348 11.740 -11.709 1.00 66.19 78 SER A CA 1
ATOM 630 C C . SER A 1 78 ? -0.389 12.523 -12.617 1.00 66.19 78 SER A C 1
ATOM 632 O O . SER A 1 78 ? -0.560 13.731 -12.814 1.00 66.19 78 SER A O 1
ATOM 634 N N . HIS A 1 79 ? 0.616 11.847 -13.166 1.00 67.31 79 HIS A N 1
ATOM 635 C CA . HIS A 1 79 ? 1.556 12.377 -14.148 1.00 67.31 79 HIS A CA 1
ATOM 636 C C . HIS A 1 79 ? 0.909 12.681 -15.503 1.00 67.31 79 HIS A C 1
ATOM 638 O O . HIS A 1 79 ? 0.064 11.953 -16.025 1.00 67.31 79 HIS A O 1
ATOM 644 N N . ARG A 1 80 ? 1.353 13.790 -16.092 1.00 62.91 80 ARG A N 1
ATOM 645 C CA . ARG A 1 80 ? 1.032 14.202 -17.458 1.00 62.91 80 ARG A CA 1
ATOM 646 C C . ARG A 1 80 ? 2.023 13.571 -18.438 1.00 62.91 80 ARG A C 1
ATOM 648 O O . ARG A 1 80 ? 3.149 13.251 -18.071 1.00 62.91 80 ARG A O 1
ATOM 655 N N . ARG A 1 81 ? 1.636 13.463 -19.715 1.00 69.12 81 ARG A N 1
ATOM 656 C CA . ARG A 1 81 ? 2.521 12.976 -20.799 1.00 69.12 81 ARG A CA 1
ATOM 657 C C . ARG A 1 81 ? 3.793 13.814 -20.989 1.00 69.12 81 ARG A C 1
ATOM 659 O O . ARG A 1 81 ? 4.723 13.349 -21.628 1.00 69.12 81 ARG A O 1
ATOM 666 N N . ASP A 1 82 ? 3.820 15.032 -20.453 1.00 73.38 82 ASP A N 1
ATOM 667 C CA . ASP A 1 82 ? 4.988 15.919 -20.443 1.00 73.38 82 ASP A CA 1
ATOM 668 C C . ASP A 1 82 ? 5.973 15.628 -19.290 1.00 73.38 82 ASP A C 1
ATOM 670 O O . ASP A 1 82 ? 6.965 16.335 -19.140 1.00 73.38 82 ASP A O 1
ATOM 674 N N . GLY A 1 83 ? 5.709 14.602 -18.473 1.00 65.31 83 GLY A N 1
ATOM 675 C CA . GLY A 1 83 ? 6.560 14.214 -17.348 1.00 65.31 83 GLY A CA 1
ATOM 676 C C . GLY A 1 83 ? 6.314 15.006 -16.061 1.00 65.31 83 GLY A C 1
ATOM 677 O O . GLY A 1 83 ? 7.024 14.792 -15.080 1.00 65.31 83 GLY A O 1
ATOM 678 N N . THR A 1 84 ? 5.315 15.893 -16.014 1.00 73.94 84 THR A N 1
ATOM 679 C CA . THR A 1 84 ? 4.957 16.627 -14.791 1.00 73.94 84 THR A CA 1
ATOM 680 C C . THR A 1 84 ? 4.133 15.751 -13.854 1.00 73.94 84 THR A C 1
ATOM 682 O O . THR A 1 84 ? 3.083 15.242 -14.248 1.00 73.94 84 THR A O 1
ATOM 685 N N . TRP A 1 85 ? 4.551 15.640 -12.593 1.00 66.94 85 TRP A N 1
ATOM 686 C CA . TRP A 1 85 ? 3.865 14.865 -11.557 1.00 66.94 85 TRP A CA 1
ATOM 687 C C . TRP A 1 85 ? 3.009 15.758 -10.658 1.00 66.94 85 TRP A C 1
ATOM 689 O O . TRP A 1 85 ? 3.442 16.831 -10.237 1.00 66.94 85 TRP A O 1
ATOM 699 N N . LYS A 1 86 ? 1.801 15.302 -10.310 1.00 68.62 86 LYS A N 1
ATOM 700 C CA . LYS A 1 86 ? 1.021 15.891 -9.214 1.00 68.62 86 LYS A CA 1
ATOM 701 C C . LYS A 1 86 ? 1.342 15.148 -7.919 1.00 68.62 86 LYS A C 1
ATOM 703 O O . LYS A 1 86 ? 1.024 13.967 -7.791 1.00 68.62 86 LYS A O 1
ATOM 708 N N . GLY A 1 87 ? 1.953 15.853 -6.971 1.00 71.38 87 GLY A N 1
ATOM 709 C CA . GLY A 1 87 ? 2.208 15.350 -5.623 1.00 71.38 87 GLY A CA 1
ATOM 710 C C . GLY A 1 87 ? 1.037 15.585 -4.667 1.00 71.38 87 GLY A C 1
ATOM 711 O O . GLY A 1 87 ? 0.167 16.421 -4.915 1.00 71.38 87 GLY A O 1
ATOM 712 N N . PHE A 1 88 ? 1.059 14.865 -3.549 1.00 76.25 88 PHE A N 1
ATOM 713 C CA . PHE A 1 88 ? 0.217 15.118 -2.382 1.00 76.25 88 PHE A CA 1
ATOM 714 C C . PHE A 1 88 ? 1.081 15.631 -1.237 1.00 76.25 88 PHE A C 1
ATOM 716 O O . PHE A 1 88 ? 2.232 15.219 -1.101 1.00 76.25 88 PHE A O 1
ATOM 723 N N . VAL A 1 89 ? 0.515 16.498 -0.400 1.00 78.69 89 VAL A N 1
ATOM 724 C CA . VAL A 1 89 ? 1.130 16.902 0.865 1.00 78.69 89 VAL A CA 1
ATOM 725 C C . VAL A 1 89 ? 0.292 16.315 1.998 1.00 78.69 89 VAL A C 1
ATOM 727 O O . VAL A 1 89 ? -0.930 16.466 2.004 1.00 78.69 89 VAL A O 1
ATOM 730 N N . GLN A 1 90 ? 0.937 15.603 2.921 1.00 79.50 90 GLN A N 1
ATOM 731 C CA . GLN A 1 90 ? 0.312 15.200 4.176 1.00 79.50 90 GLN A CA 1
ATOM 732 C C . GLN A 1 90 ? 0.610 16.291 5.204 1.00 79.50 90 GLN A C 1
ATOM 734 O O . GLN A 1 90 ? 1.769 16.655 5.392 1.00 79.50 90 GLN A O 1
ATOM 739 N N . VAL A 1 91 ? -0.433 16.814 5.842 1.00 81.94 91 VAL A N 1
ATOM 740 C CA . VAL A 1 91 ? -0.322 17.765 6.951 1.00 81.94 91 VAL A CA 1
ATOM 741 C C . VAL A 1 91 ? -0.874 17.075 8.183 1.00 81.94 91 VAL A C 1
ATOM 743 O O . VAL A 1 91 ? -1.998 16.570 8.145 1.00 81.94 91 VAL A O 1
ATOM 746 N N . ASP A 1 92 ? -0.081 17.032 9.246 1.00 80.12 92 ASP A N 1
ATOM 747 C CA . ASP A 1 92 ? -0.550 16.512 10.523 1.00 80.12 92 ASP A CA 1
ATOM 748 C C . ASP A 1 92 ? -1.516 17.517 11.152 1.00 80.12 92 ASP A C 1
ATOM 750 O O . ASP A 1 92 ? -1.301 18.731 11.108 1.00 80.12 92 ASP A O 1
ATOM 754 N N . LEU A 1 93 ? -2.608 17.005 11.713 1.00 77.44 93 LEU A N 1
ATOM 755 C CA . LEU A 1 93 ? -3.541 17.831 12.465 1.00 77.44 93 LEU A CA 1
ATOM 756 C C . LEU A 1 93 ? -2.935 18.154 13.831 1.00 77.44 93 LEU A C 1
ATOM 758 O O . LEU A 1 93 ? -2.293 17.304 14.449 1.00 77.44 93 LEU A O 1
ATOM 762 N N . ASP A 1 94 ? -3.157 19.381 14.300 1.00 83.25 94 ASP A N 1
ATOM 763 C CA . ASP A 1 94 ? -2.776 19.792 15.649 1.00 83.25 94 ASP A CA 1
ATOM 764 C C . ASP A 1 94 ? -3.526 18.918 16.675 1.00 83.25 94 ASP A C 1
ATOM 766 O O . ASP A 1 94 ? -4.761 18.955 16.700 1.00 83.25 94 ASP A O 1
ATOM 770 N N . PRO A 1 95 ? -2.822 18.139 17.521 1.00 77.31 95 PRO A N 1
ATOM 771 C CA . PRO A 1 95 ? -3.453 17.226 18.470 1.00 77.31 95 PRO A CA 1
ATOM 772 C C . PRO A 1 95 ? -4.442 17.905 19.427 1.00 77.31 95 PRO A C 1
ATOM 774 O O . PRO A 1 95 ? -5.444 17.292 19.803 1.00 77.31 95 PRO A O 1
ATOM 777 N N . GLU A 1 96 ? -4.183 19.159 19.817 1.00 75.38 96 GLU A N 1
ATOM 778 C CA . GLU A 1 96 ? -5.052 19.904 20.738 1.00 75.38 96 GLU A CA 1
ATOM 779 C C . GLU A 1 96 ? -6.362 20.320 20.058 1.00 75.38 96 GLU A C 1
ATOM 781 O O . GLU A 1 96 ? -7.441 20.242 20.651 1.00 75.38 96 GLU A O 1
ATOM 786 N N . GLN A 1 97 ? -6.289 20.687 18.777 1.00 72.00 97 GLN A N 1
ATOM 787 C CA . GLN A 1 97 ? -7.464 21.023 17.973 1.00 72.00 97 GLN A CA 1
ATOM 788 C C . GLN A 1 97 ? -8.235 19.763 17.552 1.00 72.00 97 GLN A C 1
ATOM 790 O O . GLN A 1 97 ? -9.466 19.779 17.511 1.00 72.00 97 GLN A O 1
ATOM 795 N N . ASP A 1 98 ? -7.538 18.647 17.313 1.00 71.19 98 ASP A N 1
ATOM 796 C CA . ASP A 1 98 ? -8.146 17.376 16.907 1.00 71.19 98 ASP A CA 1
ATOM 797 C C . ASP A 1 98 ? -9.000 16.766 18.033 1.00 71.19 98 ASP A C 1
ATOM 799 O O . ASP A 1 98 ? -10.085 16.236 17.783 1.00 71.19 98 ASP A O 1
ATOM 803 N N . ALA A 1 99 ? -8.580 16.909 19.297 1.00 69.12 99 ALA A N 1
ATOM 804 C CA . ALA A 1 99 ? -9.379 16.496 20.453 1.00 69.12 99 ALA A CA 1
ATOM 805 C C . ALA A 1 99 ? -10.712 17.265 20.541 1.00 69.12 99 ALA A C 1
ATOM 807 O O . ALA A 1 99 ? -11.774 16.658 20.716 1.00 69.12 99 ALA A O 1
ATOM 808 N N . ALA A 1 100 ? -10.671 18.588 20.347 1.00 70.25 100 ALA A N 1
ATOM 809 C CA . ALA A 1 100 ? -11.860 19.438 20.348 1.00 70.25 100 ALA A CA 1
ATOM 810 C C . ALA A 1 100 ? -12.815 19.108 19.181 1.00 70.25 100 ALA A C 1
ATOM 812 O O . ALA A 1 100 ? -14.036 19.072 19.359 1.00 70.25 100 ALA A O 1
ATOM 813 N N . VAL A 1 101 ? -12.269 18.805 17.998 1.00 68.06 101 VAL A N 1
ATOM 814 C CA . VAL A 1 101 ? -13.048 18.410 16.811 1.00 68.06 101 VAL A CA 1
ATOM 815 C C . VAL A 1 101 ? -13.666 17.019 16.974 1.00 68.06 101 VAL A C 1
ATOM 817 O O . VAL A 1 101 ? -14.852 16.842 16.697 1.00 68.06 101 VAL A O 1
ATOM 820 N N . ARG A 1 102 ? -12.931 16.028 17.494 1.00 65.31 102 ARG A N 1
ATOM 821 C CA . ARG A 1 102 ? -13.492 14.690 17.772 1.00 65.31 102 ARG A CA 1
ATOM 822 C C . ARG A 1 102 ? -14.680 14.768 18.726 1.00 65.31 102 ARG A C 1
ATOM 824 O O . ARG A 1 102 ? -15.693 14.104 18.506 1.00 65.31 102 ARG A O 1
ATOM 831 N N . GLN A 1 103 ? -14.589 15.611 19.753 1.00 61.25 103 GLN A N 1
ATOM 832 C CA . GLN A 1 103 ? -15.666 15.785 20.723 1.00 61.25 103 GLN A CA 1
ATOM 833 C C . GLN A 1 103 ? -16.898 16.480 20.114 1.00 61.25 103 GLN A C 1
ATOM 835 O O . GLN A 1 103 ? -18.034 16.116 20.436 1.00 61.25 103 GLN A O 1
ATOM 840 N N . SER A 1 104 ? -16.710 17.416 19.176 1.00 61.91 104 SER A N 1
ATOM 841 C CA . SER A 1 104 ? -17.818 18.087 18.484 1.00 61.91 104 SER A CA 1
ATOM 842 C C . SER A 1 104 ? -18.523 17.186 17.460 1.00 61.91 104 SER A C 1
ATOM 844 O O . SER A 1 104 ? -19.753 17.227 17.380 1.00 61.91 104 SER A O 1
ATOM 846 N N . ILE A 1 105 ? -17.788 16.315 16.753 1.00 64.94 105 ILE A N 1
ATOM 847 C CA . ILE A 1 105 ? -18.345 15.331 15.808 1.00 64.94 105 ILE A CA 1
ATOM 848 C C . ILE A 1 105 ? -19.217 14.306 16.544 1.00 64.94 105 ILE A C 1
ATOM 850 O O . ILE A 1 105 ? -20.354 14.069 16.142 1.00 64.94 105 ILE A O 1
ATOM 854 N N . VAL A 1 106 ? -18.743 13.758 17.670 1.00 61.59 106 VAL A N 1
ATOM 855 C CA . VAL A 1 106 ? -19.530 12.825 18.504 1.00 61.59 106 VAL A CA 1
ATOM 856 C C . VAL A 1 106 ? -20.811 13.482 19.034 1.00 61.59 106 VAL A C 1
ATOM 858 O O . VAL A 1 106 ? -21.852 12.833 19.134 1.00 61.59 106 VAL A O 1
ATOM 861 N N . THR A 1 107 ? -20.761 14.779 19.341 1.00 57.34 107 THR A N 1
ATOM 862 C CA . THR A 1 107 ? -21.924 15.533 19.834 1.00 57.34 107 THR A CA 1
ATOM 863 C C . THR A 1 107 ? -22.957 15.808 18.731 1.00 57.34 107 THR A C 1
ATOM 865 O O . THR A 1 107 ? -24.153 15.825 19.016 1.00 57.34 107 THR A O 1
ATOM 868 N N . HIS A 1 108 ? -22.528 15.993 17.477 1.00 54.69 108 HIS A N 1
ATOM 869 C CA . HIS A 1 108 ? -23.433 16.216 16.340 1.00 54.69 108 HIS A CA 1
ATOM 870 C C . HIS A 1 108 ? -24.031 14.915 15.792 1.00 54.69 108 HIS A C 1
ATOM 872 O O . HIS A 1 108 ? -25.222 14.883 15.506 1.00 54.69 108 HIS A O 1
ATOM 878 N N . VAL A 1 109 ? -23.260 13.823 15.724 1.00 57.72 109 VAL A N 1
ATOM 879 C CA . VAL A 1 109 ? -23.766 12.509 15.272 1.00 57.72 109 VAL A CA 1
ATOM 880 C C . VAL A 1 109 ? -24.841 11.956 16.218 1.00 57.72 109 VAL A C 1
ATOM 882 O O . VAL A 1 109 ? -25.793 11.334 15.767 1.00 57.72 109 VAL A O 1
ATOM 885 N N . ASN A 1 110 ? -24.754 12.239 17.521 1.00 54.22 110 ASN A N 1
ATOM 886 C CA . ASN A 1 110 ? -25.779 11.841 18.496 1.00 54.22 110 ASN A CA 1
ATOM 887 C C . ASN A 1 110 ? -27.002 12.780 18.550 1.00 54.22 110 ASN A C 1
ATOM 889 O O . ASN A 1 110 ? -27.904 12.549 19.356 1.00 54.22 110 ASN A O 1
ATOM 893 N N . ARG A 1 111 ? -27.037 13.853 17.745 1.00 54.62 111 ARG A N 1
ATOM 894 C CA . ARG A 1 111 ? -28.172 14.790 17.677 1.00 54.62 111 ARG A CA 1
ATOM 895 C C . ARG A 1 111 ? -29.124 14.550 16.506 1.00 54.62 111 ARG A C 1
ATOM 897 O O . ARG A 1 111 ? -30.225 15.083 16.577 1.00 54.62 111 ARG A O 1
ATOM 904 N N . ASP A 1 112 ? -28.76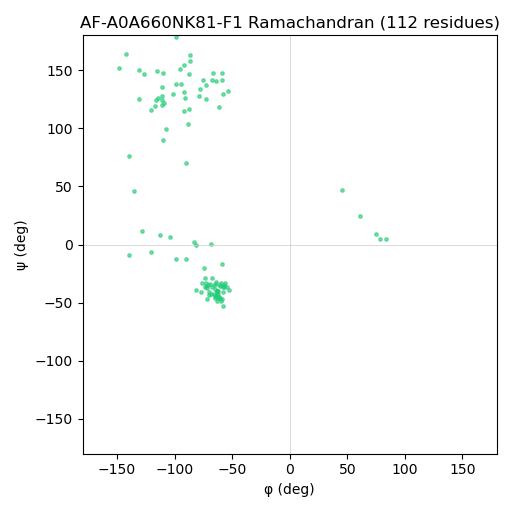0 13.728 15.523 1.00 51.19 112 ASP A N 1
ATOM 905 C CA . ASP A 1 112 ? -29.666 13.303 14.446 1.00 51.19 112 ASP A CA 1
ATOM 906 C C . ASP A 1 112 ? -30.038 11.815 14.573 1.00 51.19 112 ASP A C 1
ATOM 908 O O . ASP A 1 112 ? -29.380 10.945 13.999 1.00 51.19 112 ASP A O 1
ATOM 912 N N . PRO A 1 113 ? -31.126 11.490 15.291 1.00 51.12 113 PRO A N 1
ATOM 913 C CA . PRO A 1 113 ? -31.959 10.352 14.965 1.00 51.12 113 PRO A CA 1
ATOM 914 C C . PRO A 1 113 ? -33.019 10.829 13.959 1.00 51.12 113 PRO A C 1
ATOM 916 O O . PRO A 1 113 ? -33.976 11.507 14.338 1.00 51.12 113 PRO A O 1
ATOM 919 N N . SER A 1 114 ? -32.848 10.494 12.680 1.00 45.16 114 SER A N 1
ATOM 920 C CA . SER A 1 114 ? -33.962 10.486 11.718 1.00 45.16 114 SER A CA 1
ATOM 921 C C . SER A 1 114 ? -34.262 9.063 11.284 1.00 45.16 114 SER A C 1
ATOM 923 O O . SER A 1 114 ? -33.296 8.283 11.127 1.00 45.16 114 SER A O 1
#

Mean predicted aligned error: 10.73 Å

Foldseek 3Di:
DDPVCVVVVHDDQEAEAEAEDEDDPPDDPVRVCVVCVCLVDQVNCCVPPNYRYHYHYPPDDDDPVNVVVVQVVVQVPQADPVRDGDDDDDDDDDPVVVVVVVVVVVVVVVVDDD